Protein AF-A0A4V4HAF7-F1 (afdb_monomer_lite)

Foldseek 3Di:
DFQCVVVVVPQDPDDPDPVPGDPPQLLVDAPVVCVVRVVVVVLVVLLVVLVVQLVVLVVVLLVLLVVLVVLVVCCVPPDDDDVSNVVSVVVSVVSLVSNVVSLVSNVVSVSSCVSSVVDDLPDPPTPRHRDDSVVSDDDDPPPDDD

Sequence (146 aa):
MPQVTPLINAAAPKQDTPEMETLFLPSDLSADDRVRFNLSSLANHEISLRQAQVEEEISKVKTVAKSISSLLQYRSKNIRGQDMKTRSEHQVASAFVKRDRHIRAYNHARQALINLGDIDPQDSNSPYPPLQPEDTHRLPVDIKRQ

pLDDT: mean 81.15, std 10.63, range [43.84, 94.5]

Secondary structure (DSSP, 8-state):
----HHHHHHSPS--S-GGG-----GGGS-HHHHHHTT-HHHHHHHHHHHHHHHHHHHHHHHHHHHHHHHHHHHHHHH--SHHHHHHHHHHHHHHHHHHHHHHHHHHHHHHHHHHHTSS-TT-TT-SS----GGGGSPPPTT----

Structure (mmCIF, N/CA/C/O backbone):
data_AF-A0A4V4HAF7-F1
#
_entry.id   AF-A0A4V4HAF7-F1
#
loop_
_atom_site.group_PDB
_atom_site.id
_atom_site.type_symbol
_atom_site.label_atom_id
_atom_site.label_alt_id
_atom_site.label_comp_id
_atom_site.label_asym_id
_atom_site.label_entity_id
_atom_site.label_seq_id
_atom_site.pdbx_PDB_ins_code
_atom_site.Cartn_x
_atom_site.Cartn_y
_atom_site.Cartn_z
_atom_site.occupancy
_atom_site.B_iso_or_equiv
_atom_site.auth_seq_id
_atom_site.auth_comp_id
_atom_site.auth_asym_id
_atom_site.auth_atom_id
_atom_site.pdbx_PDB_model_num
ATOM 1 N N . MET A 1 1 ? -14.570 9.206 26.307 1.00 57.22 1 MET A N 1
ATOM 2 C CA . MET A 1 1 ? -13.244 9.847 26.178 1.00 57.22 1 MET A CA 1
ATOM 3 C C . MET A 1 1 ? -12.199 8.743 26.262 1.00 57.22 1 MET A C 1
ATOM 5 O O . MET A 1 1 ? -12.271 7.994 27.234 1.00 57.22 1 MET A O 1
ATOM 9 N N . PRO A 1 2 ? -11.329 8.566 25.252 1.00 63.69 2 PRO A N 1
ATOM 10 C CA . PRO A 1 2 ? -10.315 7.508 25.254 1.00 63.69 2 PRO A CA 1
ATOM 11 C C . PRO A 1 2 ? -9.339 7.700 26.423 1.00 63.69 2 PRO A C 1
ATOM 13 O O . PRO A 1 2 ? -8.917 8.823 26.701 1.00 63.69 2 PRO A O 1
ATOM 16 N N . GLN A 1 3 ? -9.003 6.620 27.129 1.00 68.12 3 GLN A N 1
ATOM 17 C CA . GLN A 1 3 ? -8.115 6.656 28.298 1.00 68.12 3 GLN A CA 1
ATOM 18 C C . GLN A 1 3 ? -6.709 6.187 27.899 1.00 68.12 3 GLN A C 1
ATOM 20 O O . GLN A 1 3 ? -6.351 5.035 28.096 1.00 68.12 3 GLN A O 1
ATOM 25 N N . VAL A 1 4 ? -5.923 7.083 27.295 1.00 68.25 4 VAL A N 1
ATOM 26 C CA . VAL A 1 4 ? -4.596 6.789 26.698 1.00 68.25 4 VAL A CA 1
ATOM 27 C C . VAL A 1 4 ? -3.403 7.043 27.627 1.00 68.25 4 VAL A C 1
ATOM 29 O O . VAL A 1 4 ? -2.299 6.580 27.360 1.00 68.25 4 VAL A O 1
ATOM 32 N N . THR A 1 5 ? -3.607 7.728 28.752 1.00 67.69 5 THR A N 1
ATOM 33 C CA . THR A 1 5 ? -2.578 7.980 29.777 1.00 67.69 5 THR A CA 1
ATOM 34 C C . THR A 1 5 ? -1.807 6.739 30.257 1.00 67.69 5 THR A C 1
ATOM 36 O O . THR A 1 5 ? -0.586 6.835 30.376 1.00 67.69 5 THR A O 1
ATOM 39 N N . PRO A 1 6 ? -2.430 5.572 30.511 1.00 67.19 6 PRO A N 1
ATOM 40 C CA . PRO A 1 6 ? -1.681 4.378 30.913 1.00 67.19 6 PRO A CA 1
ATOM 41 C C . PRO A 1 6 ? -0.793 3.805 29.797 1.00 67.19 6 PRO A C 1
ATOM 43 O O . PRO A 1 6 ? 0.261 3.260 30.104 1.00 67.19 6 PRO A O 1
ATOM 46 N N . LEU A 1 7 ? -1.173 3.960 28.524 1.00 64.94 7 LEU A N 1
ATOM 47 C CA . LEU A 1 7 ? -0.375 3.522 27.369 1.00 64.94 7 LEU A CA 1
ATOM 48 C C . LEU A 1 7 ? 0.892 4.368 27.206 1.00 64.94 7 LEU A C 1
ATOM 50 O O . LEU A 1 7 ? 1.972 3.825 27.009 1.00 64.94 7 LEU A O 1
ATOM 54 N N . ILE A 1 8 ? 0.771 5.686 27.375 1.00 66.38 8 ILE A N 1
ATOM 55 C CA . ILE A 1 8 ? 1.908 6.618 27.301 1.00 66.38 8 ILE A CA 1
ATOM 56 C C . ILE A 1 8 ? 2.910 6.348 28.431 1.00 66.38 8 ILE A C 1
ATOM 58 O O . ILE A 1 8 ? 4.114 6.393 28.211 1.00 66.38 8 ILE A O 1
ATOM 62 N N . ASN A 1 9 ? 2.424 6.020 29.631 1.00 63.69 9 ASN A N 1
ATOM 63 C CA . ASN A 1 9 ? 3.287 5.711 30.774 1.00 63.69 9 ASN A CA 1
ATOM 64 C C . ASN A 1 9 ? 3.924 4.313 30.699 1.00 63.69 9 ASN A C 1
ATOM 66 O O . ASN A 1 9 ? 4.942 4.080 31.345 1.00 63.69 9 ASN A O 1
ATOM 70 N N . ALA A 1 10 ? 3.316 3.383 29.956 1.00 61.88 10 ALA A N 1
ATOM 71 C CA . ALA A 1 10 ? 3.852 2.045 29.708 1.00 61.88 10 ALA A CA 1
ATOM 72 C C . ALA A 1 10 ? 4.815 1.995 28.509 1.00 61.88 10 ALA A C 1
ATOM 74 O O . ALA A 1 10 ? 5.503 0.988 28.330 1.00 61.88 10 ALA A O 1
ATOM 75 N N . ALA A 1 11 ? 4.871 3.054 27.694 1.00 62.06 11 ALA A N 1
ATOM 76 C CA . ALA A 1 11 ? 5.840 3.163 26.617 1.00 62.06 11 ALA A CA 1
ATOM 77 C C . ALA A 1 11 ? 7.262 3.094 27.203 1.00 62.06 11 ALA A C 1
ATOM 79 O O . ALA A 1 11 ? 7.621 3.831 28.124 1.00 62.06 11 ALA A O 1
ATOM 80 N N . ALA A 1 12 ? 8.043 2.138 26.695 1.00 59.91 12 ALA A N 1
ATOM 81 C CA . ALA A 1 12 ? 9.425 1.874 27.081 1.00 59.91 12 ALA A CA 1
ATOM 82 C C . ALA A 1 12 ? 10.309 3.137 26.956 1.00 59.91 12 ALA A C 1
ATOM 84 O O . ALA A 1 12 ? 9.941 4.072 26.241 1.00 59.91 12 ALA A O 1
ATOM 85 N N . PRO A 1 13 ? 11.483 3.192 27.621 1.00 64.19 13 PRO A N 1
ATOM 86 C CA . PRO A 1 13 ? 12.393 4.322 27.469 1.00 64.19 13 PRO A CA 1
ATOM 87 C C . PRO A 1 13 ? 12.718 4.569 25.993 1.00 64.19 13 PRO A C 1
ATOM 89 O O . PRO A 1 13 ? 12.873 3.629 25.213 1.00 64.19 13 PRO A O 1
ATOM 92 N N . LYS A 1 14 ? 12.821 5.857 25.653 1.00 62.47 14 LYS A N 1
ATOM 93 C CA . LYS A 1 14 ? 13.140 6.386 24.325 1.00 62.47 14 LYS A CA 1
ATOM 94 C C . LYS A 1 14 ? 14.185 5.520 23.616 1.00 62.47 14 LYS A C 1
ATOM 96 O O . LYS A 1 14 ? 15.297 5.367 24.118 1.00 62.47 14 LYS A O 1
ATOM 101 N N . GLN A 1 15 ? 13.824 4.971 22.460 1.00 66.00 15 GLN A N 1
ATOM 102 C CA . GLN A 1 15 ? 14.767 4.224 21.634 1.00 66.00 15 GLN A CA 1
ATOM 103 C C . GLN A 1 15 ? 15.779 5.176 20.984 1.00 66.00 15 GLN A C 1
ATOM 105 O O . GLN A 1 15 ? 15.432 6.289 20.588 1.00 66.00 15 GLN A O 1
ATOM 110 N N . ASP A 1 16 ? 17.026 4.721 20.833 1.00 71.00 16 ASP A N 1
ATOM 111 C CA . ASP A 1 16 ? 18.088 5.495 20.168 1.00 71.00 16 ASP A CA 1
ATOM 112 C C . ASP A 1 16 ? 17.797 5.738 18.676 1.00 71.00 16 ASP A C 1
ATOM 114 O O . ASP A 1 16 ? 18.298 6.698 18.088 1.00 71.00 16 ASP A O 1
ATOM 118 N N . THR A 1 17 ? 16.948 4.906 18.061 1.00 75.75 17 THR A N 1
ATOM 119 C CA . THR A 1 17 ? 16.489 5.062 16.677 1.00 75.75 17 THR A CA 1
ATOM 120 C C . THR A 1 17 ? 14.989 5.379 16.641 1.00 75.75 17 THR A C 1
ATOM 122 O O . THR A 1 17 ? 14.183 4.468 16.840 1.00 75.75 17 THR A O 1
ATOM 125 N N . PRO A 1 18 ? 14.583 6.625 16.334 1.00 76.44 18 PRO A N 1
ATOM 126 C CA . PRO A 1 18 ? 13.170 7.023 16.342 1.00 76.44 18 PRO A CA 1
ATOM 127 C C . PRO A 1 18 ? 12.333 6.303 15.273 1.00 76.44 18 PRO A C 1
ATOM 129 O O . PRO A 1 18 ? 11.119 6.213 15.391 1.00 76.44 18 PRO A O 1
ATOM 132 N N . GLU A 1 19 ? 12.967 5.759 14.231 1.00 77.38 19 GLU A N 1
ATOM 133 C CA . GLU A 1 19 ? 12.284 5.036 13.148 1.00 77.38 19 GLU A CA 1
ATOM 134 C C . GLU A 1 19 ? 11.762 3.648 13.558 1.00 77.38 19 GLU A C 1
ATOM 136 O O . GLU A 1 19 ? 10.980 3.054 12.819 1.00 77.38 19 GLU A O 1
ATOM 141 N N . MET A 1 20 ? 12.192 3.128 14.712 1.00 73.50 20 MET A N 1
ATOM 142 C CA . MET A 1 20 ? 11.790 1.811 15.232 1.00 73.50 20 MET A CA 1
ATOM 143 C C . MET A 1 20 ? 10.762 1.909 16.364 1.00 73.50 20 MET A C 1
ATOM 145 O O . MET A 1 20 ? 10.292 0.886 16.867 1.00 73.50 20 MET A O 1
ATOM 149 N N . GLU A 1 21 ? 10.411 3.130 16.768 1.00 75.69 21 GLU A N 1
ATOM 150 C CA . GLU A 1 21 ? 9.493 3.364 17.872 1.00 75.69 21 GLU A CA 1
ATOM 151 C C . GLU A 1 21 ? 8.067 2.971 17.467 1.00 75.69 21 GLU A C 1
ATOM 153 O O . GLU A 1 21 ? 7.538 3.404 16.440 1.00 75.69 21 GLU A O 1
ATOM 158 N N . THR A 1 22 ? 7.429 2.128 18.278 1.00 74.56 22 THR A N 1
ATOM 159 C CA . THR A 1 22 ? 6.046 1.715 18.045 1.00 74.56 22 THR A CA 1
ATOM 160 C C . THR A 1 22 ? 5.114 2.875 18.342 1.00 74.56 22 THR A C 1
ATOM 162 O O . THR A 1 22 ? 5.077 3.375 19.464 1.00 74.56 22 THR A O 1
ATOM 165 N N . LEU A 1 23 ? 4.319 3.274 17.352 1.00 75.19 23 LEU A N 1
ATOM 166 C CA . LEU A 1 23 ? 3.418 4.423 17.460 1.00 75.19 23 LEU A CA 1
ATOM 167 C C . LEU A 1 23 ? 2.138 4.124 18.263 1.00 75.19 23 LEU A C 1
ATOM 169 O O . LEU A 1 23 ? 1.315 5.022 18.436 1.00 75.19 23 LEU A O 1
ATOM 173 N N . PHE A 1 24 ? 1.973 2.886 18.751 1.00 77.50 24 PHE A N 1
ATOM 174 C CA . PHE A 1 24 ? 0.806 2.410 19.503 1.00 77.50 24 PHE A CA 1
ATOM 175 C C . PHE A 1 24 ? -0.514 2.714 18.784 1.00 77.50 24 PHE A C 1
ATOM 177 O O . PHE A 1 24 ? -1.489 3.170 19.390 1.00 77.50 24 PHE A O 1
ATOM 184 N N . LEU A 1 25 ? -0.542 2.472 17.470 1.00 80.19 25 LEU A N 1
ATOM 185 C CA . LEU A 1 25 ? -1.776 2.584 16.705 1.00 80.19 25 LEU A CA 1
ATOM 186 C C . LEU A 1 25 ? -2.767 1.501 17.159 1.00 80.19 25 LEU A C 1
ATOM 188 O O . LEU A 1 25 ? -2.353 0.466 17.686 1.00 80.19 25 LEU A O 1
ATOM 192 N N . PRO A 1 26 ? -4.081 1.690 16.954 1.00 79.00 26 PRO A N 1
ATOM 193 C CA . PRO A 1 26 ? -5.063 0.644 17.226 1.00 79.00 26 PRO A CA 1
ATOM 194 C C . PRO A 1 26 ? -4.724 -0.709 16.574 1.00 79.00 26 PRO A C 1
ATOM 196 O O . PRO A 1 26 ? -5.052 -1.740 17.155 1.00 79.00 26 PRO A O 1
ATOM 199 N N . SER A 1 27 ? -4.037 -0.727 15.425 1.00 80.12 27 SER A N 1
ATOM 200 C CA . SER A 1 27 ? -3.521 -1.948 14.781 1.00 80.12 27 SER A CA 1
ATOM 201 C C . SER A 1 27 ? -2.421 -2.690 15.549 1.00 80.12 27 SER A C 1
ATOM 203 O O . SER A 1 27 ? -2.166 -3.859 15.261 1.00 80.12 27 SER A O 1
ATOM 205 N N . ASP A 1 28 ? -1.748 -2.021 16.483 1.00 82.31 28 ASP A N 1
ATOM 206 C CA . ASP A 1 28 ? -0.652 -2.576 17.286 1.00 82.31 28 ASP A CA 1
ATOM 207 C C . ASP A 1 28 ? -1.155 -3.111 18.639 1.00 82.31 28 ASP A C 1
ATOM 209 O O . ASP A 1 28 ? -0.405 -3.734 19.390 1.00 82.31 28 ASP A O 1
ATOM 213 N N . LEU A 1 29 ? -2.431 -2.866 18.961 1.00 80.44 29 LEU A N 1
ATOM 214 C CA . LEU A 1 29 ? -3.063 -3.227 20.226 1.00 80.44 29 LEU A CA 1
ATOM 215 C C . LEU A 1 29 ? -3.964 -4.453 20.073 1.00 80.44 29 LEU A C 1
ATOM 217 O O . LEU A 1 29 ? -4.655 -4.638 19.067 1.00 80.44 29 LEU A O 1
ATOM 221 N N . SER A 1 30 ? -4.021 -5.269 21.126 1.00 80.44 30 SER A N 1
ATOM 222 C CA . SER A 1 30 ? -4.954 -6.393 21.189 1.00 80.44 30 SER A CA 1
ATOM 223 C C . SER A 1 30 ? -6.413 -5.906 21.149 1.00 80.44 30 SER A C 1
ATOM 225 O O . SER A 1 30 ? -6.724 -4.756 21.478 1.00 80.44 30 SER A O 1
ATOM 227 N N . ALA A 1 31 ? -7.343 -6.771 20.734 1.00 77.19 31 ALA A N 1
ATOM 228 C CA . ALA A 1 31 ? -8.774 -6.449 20.770 1.00 77.19 31 ALA A CA 1
ATOM 229 C C . ALA A 1 31 ? -9.244 -6.065 22.187 1.00 77.19 31 ALA A C 1
ATOM 231 O O . ALA A 1 31 ? -10.010 -5.113 22.345 1.00 77.19 31 ALA A O 1
ATOM 232 N N . ASP A 1 32 ? -8.711 -6.739 23.207 1.00 77.44 32 ASP A N 1
ATOM 233 C CA . ASP A 1 32 ? -9.052 -6.510 24.611 1.00 77.44 32 ASP A CA 1
ATOM 234 C C . ASP A 1 32 ? -8.564 -5.141 25.099 1.00 77.44 32 ASP A C 1
ATOM 236 O O . ASP A 1 32 ? -9.311 -4.401 25.746 1.00 77.44 32 ASP A O 1
ATOM 240 N N . ASP A 1 33 ? -7.346 -4.746 24.723 1.00 79.19 33 ASP A N 1
ATOM 241 C CA . ASP A 1 33 ? -6.795 -3.434 25.069 1.00 79.19 33 ASP A CA 1
ATOM 242 C C . ASP A 1 33 ? -7.547 -2.300 24.365 1.00 79.19 33 ASP A C 1
ATOM 244 O O . ASP A 1 33 ? -7.827 -1.261 24.969 1.00 79.19 33 ASP A O 1
ATOM 248 N N . ARG A 1 34 ? -7.967 -2.504 23.109 1.00 79.81 34 ARG A N 1
ATOM 249 C CA . ARG A 1 34 ? -8.783 -1.519 22.379 1.00 79.81 34 ARG A CA 1
ATOM 250 C C . ARG A 1 34 ? -10.104 -1.231 23.090 1.00 79.81 34 ARG A C 1
ATOM 252 O O . ARG A 1 34 ? -10.503 -0.067 23.180 1.00 79.81 34 ARG A O 1
ATOM 259 N N . VAL A 1 35 ? -10.761 -2.262 23.624 1.00 79.69 35 VAL A N 1
ATOM 260 C CA . VAL A 1 35 ? -11.990 -2.108 24.418 1.00 79.69 35 VAL A CA 1
ATOM 261 C C . VAL A 1 35 ? -11.678 -1.450 25.760 1.00 79.69 35 VAL A C 1
ATOM 263 O O . VAL A 1 35 ? -12.344 -0.485 26.140 1.00 79.69 35 VAL A O 1
ATOM 266 N N . ARG A 1 36 ? -10.622 -1.901 26.447 1.00 79.81 36 ARG A N 1
ATOM 267 C CA . ARG A 1 36 ? -10.202 -1.371 27.751 1.00 79.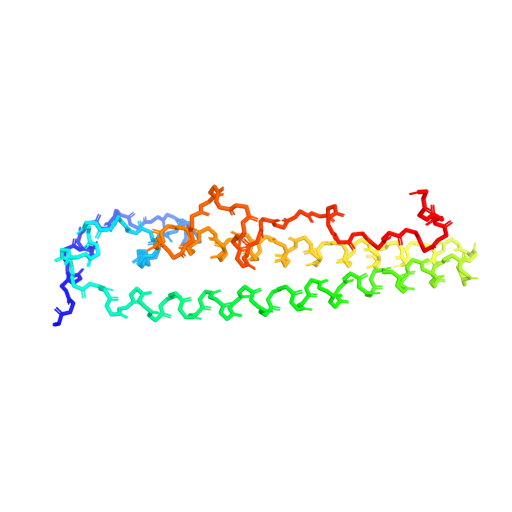81 36 ARG A CA 1
ATOM 268 C C . ARG A 1 36 ? -9.917 0.130 27.715 1.00 79.81 36 ARG A C 1
ATOM 270 O O . ARG A 1 36 ? -10.295 0.847 28.639 1.00 79.81 36 ARG A O 1
ATOM 277 N N . PHE A 1 37 ? -9.292 0.617 26.645 1.00 77.25 37 PHE A N 1
ATOM 278 C CA . PHE A 1 37 ? -8.941 2.030 26.485 1.00 77.25 37 PHE A CA 1
ATOM 279 C C . PHE A 1 37 ? -10.009 2.861 25.754 1.00 77.25 37 PHE A C 1
ATOM 281 O O . PHE A 1 37 ? -9.815 4.064 25.556 1.00 77.25 37 PHE A O 1
ATOM 288 N N . ASN A 1 38 ? -11.158 2.262 25.409 1.00 79.56 38 ASN A N 1
ATOM 289 C CA . ASN A 1 38 ? -12.229 2.880 24.618 1.00 79.56 38 ASN A CA 1
ATOM 290 C C . ASN A 1 38 ? -11.731 3.453 23.273 1.00 79.56 38 ASN A C 1
ATOM 292 O O . ASN A 1 38 ? -12.111 4.557 22.874 1.00 79.56 38 ASN A O 1
ATOM 296 N N . LEU A 1 39 ? -10.871 2.707 22.573 1.00 81.44 39 LEU A N 1
ATOM 297 C CA . LEU A 1 39 ? -10.286 3.081 21.277 1.00 81.44 39 LEU A CA 1
ATOM 298 C C . LEU A 1 39 ? -11.097 2.573 20.078 1.00 81.44 39 LEU A C 1
ATOM 300 O O . LEU A 1 39 ? -10.675 2.734 18.937 1.00 81.44 39 LEU A O 1
ATOM 304 N N . SER A 1 40 ? -12.272 1.990 20.306 1.00 80.38 40 SER A N 1
ATOM 305 C CA . SER A 1 40 ? -13.105 1.370 19.269 1.00 80.38 40 SER A CA 1
ATOM 306 C C . SER A 1 40 ? -13.480 2.342 18.145 1.00 80.38 40 SER A C 1
ATOM 308 O O . SER A 1 40 ? -13.436 1.987 16.971 1.00 80.38 40 SER A O 1
ATOM 310 N N . SER A 1 41 ? -13.800 3.598 18.479 1.00 84.75 41 SER A N 1
ATOM 311 C CA . SER A 1 41 ? -14.098 4.618 17.466 1.00 84.75 41 SER A CA 1
ATOM 312 C C . SER A 1 41 ? -12.870 4.974 16.629 1.00 84.75 41 SER A C 1
ATOM 314 O O . SER A 1 41 ? -12.998 5.167 15.423 1.00 84.75 41 SER A O 1
ATOM 316 N N . LEU A 1 42 ? -11.684 5.033 17.239 1.00 85.56 42 LEU A N 1
ATOM 317 C CA . LEU A 1 42 ? -10.428 5.309 16.543 1.00 85.56 42 LEU A CA 1
ATOM 318 C C . LEU A 1 42 ? -10.019 4.132 15.651 1.00 85.56 42 LEU A C 1
ATOM 320 O O . LEU A 1 42 ? -9.583 4.353 14.526 1.00 85.56 42 LEU A O 1
ATOM 324 N N . ALA A 1 43 ? -10.241 2.898 16.110 1.00 86.00 43 ALA A N 1
ATOM 325 C CA . ALA A 1 43 ? -10.021 1.695 15.317 1.00 86.00 43 ALA A CA 1
ATOM 326 C C . ALA A 1 43 ? -10.855 1.713 14.025 1.00 86.00 43 ALA A C 1
ATOM 328 O O . ALA A 1 43 ? -10.316 1.438 12.961 1.00 86.00 43 ALA A O 1
ATOM 329 N N . ASN A 1 44 ? -12.124 2.133 14.079 1.00 87.31 44 ASN A N 1
ATOM 330 C CA . ASN A 1 44 ? -12.961 2.253 12.876 1.00 87.31 44 ASN A CA 1
ATOM 331 C C . ASN A 1 44 ? -12.419 3.284 11.870 1.00 87.31 44 ASN A C 1
ATOM 333 O O . ASN A 1 44 ? -12.465 3.057 10.662 1.00 87.31 44 ASN A O 1
ATOM 337 N N . HIS A 1 45 ? -11.888 4.411 12.357 1.00 90.12 45 HIS A N 1
ATOM 338 C CA . HIS A 1 45 ? -11.249 5.402 11.485 1.00 90.12 45 HIS A CA 1
ATOM 339 C C . HIS A 1 45 ? -9.963 4.848 10.870 1.00 90.12 45 HIS A C 1
ATOM 341 O O . HIS A 1 45 ? -9.706 5.079 9.690 1.00 90.12 45 HIS A O 1
ATOM 347 N N . GLU A 1 46 ? -9.176 4.094 11.641 1.00 89.62 46 GLU A N 1
ATOM 348 C CA . GLU A 1 46 ? -7.991 3.432 11.108 1.00 89.62 46 GLU A CA 1
ATOM 349 C C . GLU A 1 46 ? -8.362 2.393 10.044 1.00 89.62 46 GLU A C 1
ATOM 351 O O . GLU A 1 46 ? -7.749 2.405 8.983 1.00 89.62 46 GLU A O 1
ATOM 356 N N . ILE A 1 47 ? -9.390 1.565 10.259 1.00 91.06 47 ILE A N 1
ATOM 357 C CA . ILE A 1 47 ? -9.874 0.603 9.252 1.00 91.06 47 ILE A CA 1
ATOM 358 C C . ILE A 1 47 ? -10.181 1.324 7.935 1.00 91.06 47 ILE A C 1
ATOM 360 O O . ILE A 1 47 ? -9.629 0.966 6.896 1.00 91.06 47 ILE A O 1
ATOM 364 N N . SER A 1 48 ? -10.983 2.391 7.986 1.00 92.38 48 SER A N 1
ATOM 365 C CA . SER A 1 48 ? -11.331 3.192 6.805 1.00 92.38 48 SER A CA 1
ATOM 366 C C . SER A 1 48 ? -10.092 3.769 6.104 1.00 92.38 48 SER A C 1
ATOM 368 O O . SER A 1 48 ? -9.971 3.698 4.879 1.00 92.38 48 SER A O 1
ATOM 370 N N . LEU A 1 49 ? -9.124 4.277 6.874 1.00 92.50 49 LEU A N 1
ATOM 371 C CA . LEU A 1 49 ? -7.866 4.800 6.340 1.00 92.50 49 LEU A CA 1
ATOM 372 C C . LEU A 1 49 ? -7.016 3.703 5.681 1.00 92.50 49 LEU A C 1
ATOM 374 O O . LEU A 1 49 ? -6.445 3.922 4.612 1.00 92.50 49 LEU A O 1
ATOM 378 N N . ARG A 1 50 ? -6.924 2.521 6.299 1.00 91.94 50 ARG A N 1
ATOM 379 C CA . ARG A 1 50 ? -6.154 1.389 5.769 1.00 91.94 50 ARG A CA 1
ATOM 380 C C . ARG A 1 50 ? -6.801 0.809 4.518 1.00 91.94 50 ARG A C 1
ATOM 382 O O . ARG A 1 50 ? -6.074 0.515 3.577 1.00 91.94 50 ARG A O 1
ATOM 389 N N . GLN A 1 51 ? -8.128 0.710 4.458 1.00 92.31 51 GLN A N 1
ATOM 390 C CA . GLN A 1 51 ? -8.853 0.302 3.248 1.00 92.31 51 GLN A CA 1
ATOM 391 C C . GLN A 1 51 ? -8.550 1.253 2.080 1.00 92.31 51 GLN A C 1
ATOM 393 O O . GLN A 1 51 ? -8.116 0.807 1.017 1.00 92.31 51 GLN A O 1
ATOM 398 N N . ALA A 1 52 ? -8.645 2.567 2.310 1.00 93.19 52 ALA A N 1
ATOM 399 C CA . ALA A 1 52 ? -8.278 3.567 1.307 1.00 93.19 52 ALA A CA 1
ATOM 400 C C . ALA A 1 52 ? -6.800 3.451 0.881 1.00 93.19 52 ALA A C 1
ATOM 402 O O . ALA A 1 52 ? -6.486 3.508 -0.308 1.00 93.19 52 ALA A O 1
ATOM 403 N N . GLN A 1 53 ? -5.888 3.226 1.835 1.00 93.44 53 GLN A N 1
ATOM 404 C CA . GLN A 1 53 ? -4.465 3.019 1.555 1.00 93.44 53 GLN A CA 1
ATOM 405 C C . GLN A 1 53 ? -4.235 1.790 0.661 1.00 93.44 53 GLN A C 1
ATOM 407 O O . GLN A 1 53 ? -3.464 1.853 -0.296 1.00 93.44 53 GLN A O 1
ATOM 412 N N . VAL A 1 54 ? -4.909 0.677 0.944 1.00 93.38 54 VAL A N 1
ATOM 413 C CA . VAL A 1 54 ? -4.816 -0.560 0.159 1.00 93.38 54 VAL A CA 1
ATOM 414 C C . VAL A 1 54 ? -5.295 -0.335 -1.283 1.00 93.38 54 VAL A C 1
ATOM 416 O O . VAL A 1 54 ? -4.611 -0.735 -2.231 1.00 93.38 54 VAL A O 1
ATOM 419 N N . GLU A 1 55 ? -6.421 0.357 -1.466 1.00 92.88 55 GLU A N 1
ATOM 420 C CA . GLU A 1 55 ? -6.987 0.694 -2.782 1.00 92.88 55 GLU A CA 1
ATOM 421 C C . GLU A 1 55 ? -6.110 1.656 -3.600 1.00 92.88 55 GLU A C 1
ATOM 423 O O . GLU A 1 55 ? -5.978 1.537 -4.829 1.00 92.88 55 GLU A O 1
ATOM 428 N N . GLU A 1 56 ? -5.464 2.605 -2.931 1.00 94.50 56 GLU A N 1
ATOM 429 C CA . GLU A 1 56 ? -4.534 3.522 -3.575 1.00 94.50 56 GLU A CA 1
ATOM 430 C C . GLU A 1 56 ? -3.254 2.790 -4.007 1.00 94.50 56 GLU A C 1
ATOM 432 O O . GLU A 1 56 ? -2.809 2.912 -5.155 1.00 94.50 56 GLU A O 1
ATOM 437 N N . GLU A 1 57 ? -2.675 1.976 -3.121 1.00 93.00 57 GLU A N 1
ATOM 438 C CA . GLU A 1 57 ? -1.440 1.245 -3.401 1.00 93.00 57 GLU A CA 1
ATOM 439 C C . GLU A 1 57 ? -1.631 0.205 -4.511 1.00 93.00 57 GLU A C 1
ATOM 441 O O . GLU A 1 57 ? -0.798 0.128 -5.417 1.00 93.00 57 GLU A O 1
ATOM 446 N N . ILE A 1 58 ? -2.757 -0.519 -4.552 1.00 92.50 58 ILE A N 1
ATOM 447 C CA . ILE A 1 58 ? -3.030 -1.443 -5.665 1.00 92.50 58 ILE A CA 1
ATOM 448 C C . ILE A 1 58 ? -3.172 -0.695 -7.001 1.00 92.50 58 ILE A C 1
ATOM 450 O O . ILE A 1 58 ? -2.712 -1.174 -8.044 1.00 92.50 58 ILE A O 1
ATOM 454 N N . SER A 1 59 ? -3.744 0.512 -6.992 1.00 93.19 59 SER A N 1
ATOM 455 C CA . SER A 1 59 ? -3.850 1.363 -8.184 1.00 93.19 59 SER A CA 1
ATOM 456 C C . SER A 1 59 ? -2.474 1.842 -8.667 1.00 93.19 59 SER A C 1
ATOM 458 O O . SER A 1 59 ? -2.193 1.838 -9.875 1.00 93.19 59 SER A O 1
ATOM 460 N N . LYS A 1 60 ? -1.567 2.168 -7.737 1.00 92.69 60 LYS A N 1
ATOM 461 C CA . LYS A 1 60 ? -0.163 2.484 -8.041 1.00 92.69 60 LYS A CA 1
ATOM 462 C C . LYS A 1 60 ? 0.580 1.269 -8.593 1.00 92.69 60 LYS A C 1
ATOM 464 O O . LYS A 1 60 ? 1.219 1.395 -9.640 1.00 92.69 60 LYS A O 1
ATOM 469 N N . VAL A 1 61 ? 0.437 0.085 -7.986 1.00 92.00 61 VAL A N 1
ATOM 470 C CA . VAL A 1 61 ? 1.042 -1.162 -8.493 1.00 92.00 61 VAL A CA 1
ATOM 471 C C . VAL A 1 61 ? 0.591 -1.437 -9.926 1.00 92.00 61 VAL A C 1
ATOM 473 O O . VAL A 1 61 ? 1.436 -1.660 -10.793 1.00 92.00 61 VAL A O 1
ATOM 476 N N . LYS A 1 62 ? -0.713 -1.337 -10.221 1.00 90.56 62 LYS A N 1
ATOM 477 C CA . LYS A 1 62 ? -1.250 -1.503 -11.587 1.00 90.56 62 LYS A CA 1
ATOM 478 C C . LYS A 1 62 ? -0.606 -0.531 -12.578 1.00 90.56 62 LYS A C 1
ATOM 480 O O . LYS A 1 62 ? -0.283 -0.912 -13.704 1.00 90.56 62 LYS A O 1
ATOM 485 N N . THR A 1 63 ? -0.412 0.721 -12.174 1.00 91.12 63 THR A N 1
ATOM 486 C CA . THR A 1 63 ? 0.205 1.755 -13.016 1.00 91.12 63 THR A CA 1
ATOM 487 C C . THR A 1 63 ? 1.680 1.456 -13.285 1.00 91.12 63 THR A C 1
ATOM 489 O O . THR A 1 63 ? 2.129 1.540 -14.431 1.00 91.12 63 THR A O 1
ATOM 492 N N . VAL A 1 64 ? 2.428 1.038 -12.262 1.00 91.06 64 VAL A N 1
ATOM 493 C CA . VAL A 1 64 ? 3.844 0.670 -12.401 1.00 91.06 64 VAL A CA 1
ATOM 494 C C . VAL A 1 64 ? 4.014 -0.620 -13.212 1.00 91.06 64 VAL A C 1
ATOM 496 O O . VAL A 1 64 ? 4.877 -0.687 -14.079 1.00 91.06 64 VAL A O 1
ATOM 499 N N . ALA A 1 65 ? 3.161 -1.627 -13.028 1.00 88.81 65 ALA A N 1
ATOM 500 C CA . ALA A 1 65 ? 3.206 -2.857 -13.823 1.00 88.81 65 ALA A CA 1
ATOM 501 C C . ALA A 1 65 ? 2.989 -2.581 -15.327 1.00 88.81 65 ALA A C 1
ATOM 503 O O . ALA A 1 65 ? 3.691 -3.126 -16.190 1.00 88.81 65 ALA A O 1
ATOM 504 N N . LYS A 1 66 ? 2.065 -1.664 -15.656 1.00 88.94 66 LYS A N 1
ATOM 505 C CA . LYS A 1 66 ? 1.865 -1.181 -17.032 1.00 88.94 66 LYS A CA 1
ATO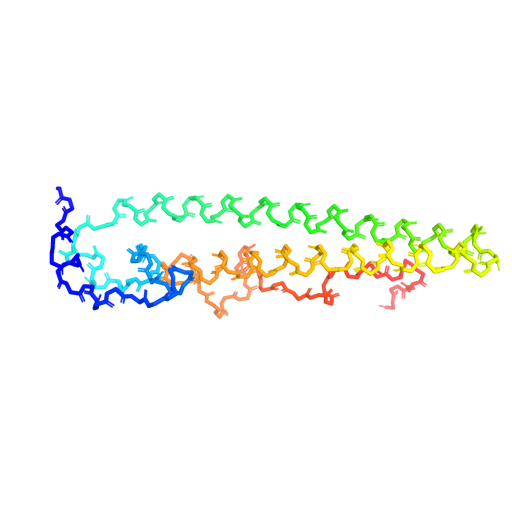M 506 C C . LYS A 1 66 ? 3.105 -0.461 -17.564 1.00 88.94 66 LYS A C 1
ATOM 508 O O . LYS A 1 66 ? 3.498 -0.709 -18.703 1.00 88.94 66 LYS A O 1
ATOM 513 N N . SER A 1 67 ? 3.737 0.398 -16.762 1.00 88.50 67 SER A N 1
ATOM 514 C CA . SER A 1 67 ? 4.932 1.130 -17.196 1.00 88.50 67 SER A CA 1
ATOM 515 C C . SER A 1 67 ? 6.132 0.205 -17.418 1.00 88.50 67 SER A C 1
ATOM 517 O O . SER A 1 67 ? 6.803 0.344 -18.439 1.00 88.50 67 SER A O 1
ATOM 519 N N . ILE A 1 68 ? 6.347 -0.795 -16.553 1.00 88.44 68 ILE A N 1
ATOM 520 C CA . ILE A 1 68 ? 7.370 -1.840 -16.733 1.00 88.44 68 ILE A CA 1
ATOM 521 C C . ILE A 1 68 ? 7.164 -2.558 -18.070 1.00 88.44 68 ILE A C 1
ATOM 523 O O . ILE A 1 68 ? 8.103 -2.683 -18.854 1.00 88.44 68 ILE A O 1
ATOM 527 N N . SER A 1 69 ? 5.929 -2.970 -18.366 1.00 86.50 69 SER A N 1
ATOM 528 C CA . SER A 1 69 ? 5.599 -3.651 -19.625 1.00 86.50 69 SER A CA 1
ATOM 529 C C . SER A 1 69 ? 5.957 -2.796 -20.849 1.00 86.50 69 SER A C 1
ATOM 531 O O . SER A 1 69 ? 6.605 -3.277 -21.781 1.00 86.50 69 SER A O 1
ATOM 533 N N . SER A 1 70 ? 5.597 -1.510 -20.829 1.00 86.94 70 SER A N 1
ATOM 534 C CA . SER A 1 70 ? 5.926 -0.567 -21.904 1.00 86.94 70 SER A CA 1
ATOM 535 C C . SER A 1 70 ? 7.433 -0.328 -22.037 1.00 86.94 70 SER A C 1
ATOM 537 O O . SER A 1 70 ? 7.948 -0.279 -23.154 1.00 86.94 70 SER A O 1
ATOM 539 N N . LEU A 1 71 ? 8.161 -0.222 -20.920 1.00 86.75 71 LEU A N 1
ATOM 540 C CA . LEU A 1 71 ? 9.618 -0.047 -20.914 1.00 86.75 71 LEU A CA 1
ATOM 541 C C . LEU A 1 71 ? 10.339 -1.264 -21.503 1.00 86.75 71 LEU A C 1
ATOM 543 O O . LEU A 1 71 ? 11.257 -1.101 -22.307 1.00 86.75 71 LEU A O 1
ATOM 547 N N . LEU A 1 72 ? 9.901 -2.478 -21.160 1.00 85.31 72 LEU A N 1
ATOM 548 C CA . LEU A 1 72 ? 10.452 -3.713 -21.720 1.00 85.31 72 LEU A CA 1
ATOM 549 C C . LEU A 1 72 ? 10.200 -3.806 -23.232 1.00 85.31 72 LEU A C 1
ATOM 551 O O . LEU A 1 72 ? 11.116 -4.131 -23.992 1.00 85.31 72 LEU A O 1
ATOM 555 N N . GLN A 1 73 ? 8.995 -3.451 -23.686 1.00 85.31 73 GLN A N 1
ATOM 556 C CA . GLN A 1 73 ? 8.670 -3.430 -25.113 1.00 85.31 73 GLN A CA 1
ATOM 557 C C . GLN A 1 73 ? 9.492 -2.376 -25.873 1.00 85.31 73 GLN A C 1
ATOM 559 O O . GLN A 1 73 ? 10.008 -2.657 -26.957 1.00 85.31 73 GLN A O 1
ATOM 564 N N . TYR A 1 74 ? 9.646 -1.178 -25.303 1.00 84.81 74 TYR A N 1
ATOM 565 C CA . TYR A 1 74 ? 10.473 -0.115 -25.873 1.00 84.81 74 TYR A CA 1
ATOM 566 C C . TYR A 1 74 ? 11.938 -0.547 -25.985 1.00 84.81 74 TYR A C 1
ATOM 568 O O . TYR A 1 74 ? 12.550 -0.384 -27.043 1.00 84.81 74 TYR A O 1
ATOM 576 N N . ARG A 1 75 ? 12.486 -1.159 -24.925 1.00 83.31 75 ARG A N 1
ATOM 577 C CA . ARG A 1 75 ? 13.856 -1.688 -24.904 1.00 83.31 75 ARG A CA 1
ATOM 578 C C . ARG A 1 75 ? 14.085 -2.683 -26.036 1.00 83.31 75 ARG A C 1
ATOM 580 O O . ARG A 1 75 ? 15.054 -2.539 -26.774 1.00 83.31 75 ARG A O 1
ATOM 587 N N . SER A 1 76 ? 13.186 -3.656 -26.186 1.00 83.25 76 SER A N 1
ATOM 588 C CA . SER A 1 76 ? 13.294 -4.700 -27.211 1.00 83.25 76 SER A CA 1
ATOM 589 C C . SER A 1 76 ? 13.307 -4.133 -28.638 1.00 83.25 76 SER A C 1
ATOM 591 O O . SER A 1 76 ? 14.069 -4.608 -29.476 1.00 83.25 76 SER A O 1
ATOM 593 N N . LYS A 1 77 ? 12.509 -3.093 -28.916 1.00 84.38 77 LYS A N 1
ATOM 594 C CA . LYS A 1 77 ? 12.377 -2.526 -30.268 1.00 84.38 77 LYS A CA 1
ATOM 595 C C . LYS A 1 77 ? 13.470 -1.516 -30.623 1.00 84.38 77 LYS A C 1
ATOM 597 O O . LYS A 1 77 ? 13.952 -1.516 -31.755 1.00 84.38 77 LYS A O 1
ATOM 602 N N . ASN A 1 78 ?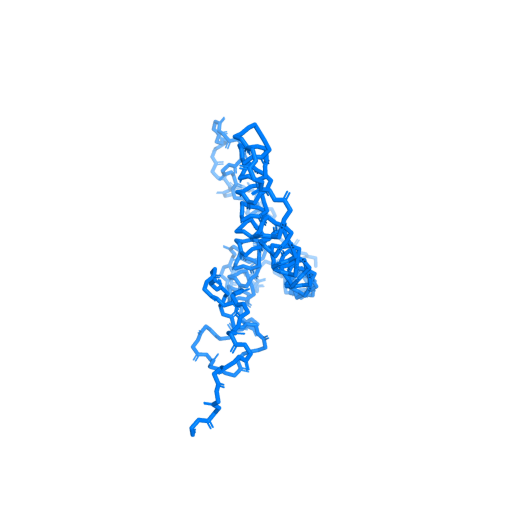 13.854 -0.659 -29.676 1.00 81.25 78 ASN A N 1
ATOM 603 C CA . ASN A 1 78 ? 14.556 0.589 -29.993 1.00 81.25 78 ASN A CA 1
ATOM 604 C C . ASN A 1 78 ? 16.023 0.629 -29.546 1.00 81.25 78 ASN A C 1
ATOM 606 O O . ASN A 1 78 ? 16.757 1.526 -29.954 1.00 81.25 78 ASN A O 1
ATOM 610 N N . ILE A 1 79 ? 16.482 -0.312 -28.715 1.00 78.62 79 ILE A N 1
ATOM 611 C CA . ILE A 1 79 ? 17.804 -0.219 -28.085 1.00 78.62 79 ILE A CA 1
ATOM 612 C C . ILE A 1 79 ? 18.766 -1.243 -28.684 1.00 78.62 79 ILE A C 1
ATOM 614 O O . ILE A 1 79 ? 18.693 -2.435 -28.397 1.00 78.62 79 ILE A O 1
ATOM 618 N N . ARG A 1 80 ? 19.708 -0.755 -29.502 1.00 75.88 80 ARG A N 1
ATOM 619 C CA . ARG A 1 80 ? 20.750 -1.577 -30.148 1.00 75.88 80 ARG A CA 1
ATOM 620 C C . ARG A 1 80 ? 22.168 -1.301 -29.615 1.00 75.88 80 ARG A C 1
ATOM 622 O O . ARG A 1 80 ? 22.944 -2.245 -29.493 1.00 75.88 80 ARG A O 1
ATOM 629 N N . GLY A 1 81 ? 22.484 -0.057 -29.234 1.00 75.31 81 GLY A N 1
ATOM 630 C CA . GLY A 1 81 ? 23.808 0.367 -28.733 1.00 75.31 81 GLY A CA 1
ATOM 631 C C . GLY A 1 81 ? 24.025 0.184 -27.220 1.00 75.31 81 GLY A C 1
ATOM 632 O O . GLY A 1 81 ? 23.060 0.107 -26.463 1.00 75.31 81 GLY A O 1
ATOM 633 N N . GLN A 1 82 ? 25.288 0.121 -26.781 1.00 75.00 82 GLN A N 1
ATOM 634 C CA . GLN A 1 82 ? 25.680 -0.244 -25.408 1.00 75.00 82 GLN A CA 1
ATOM 635 C C . GLN A 1 82 ? 25.287 0.796 -24.344 1.00 75.00 82 GLN A C 1
ATOM 637 O O . GLN A 1 82 ? 24.654 0.429 -23.359 1.00 75.00 82 GLN A O 1
ATOM 642 N N . ASP A 1 83 ? 25.528 2.087 -24.569 1.00 71.06 83 ASP A N 1
ATOM 643 C CA . ASP A 1 83 ? 25.185 3.134 -23.585 1.00 71.06 83 ASP A CA 1
ATOM 644 C C . ASP A 1 83 ? 23.671 3.241 -23.345 1.00 71.06 83 ASP A C 1
ATOM 646 O O . ASP A 1 83 ? 23.188 3.388 -22.218 1.00 71.06 83 ASP A O 1
ATOM 650 N N . MET A 1 84 ? 22.893 3.083 -24.419 1.00 72.50 84 MET A N 1
ATOM 651 C CA . MET A 1 84 ? 21.433 3.064 -24.354 1.00 72.50 84 MET A CA 1
ATOM 652 C C . MET A 1 84 ? 20.907 1.824 -23.617 1.00 72.50 84 MET A C 1
ATOM 654 O O . MET A 1 84 ? 19.857 1.908 -22.973 1.00 72.50 84 MET A O 1
ATOM 658 N N . LYS A 1 85 ? 21.635 0.694 -23.653 1.00 78.12 85 LYS A N 1
ATOM 659 C CA . LYS A 1 85 ? 21.304 -0.499 -22.855 1.00 78.12 85 LYS A CA 1
ATOM 660 C C . LYS A 1 85 ? 21.457 -0.213 -21.367 1.00 78.12 85 LYS A C 1
ATOM 662 O O . LYS A 1 85 ? 20.495 -0.446 -20.641 1.00 78.12 85 LYS A O 1
ATOM 667 N N . THR A 1 86 ? 22.579 0.365 -20.937 1.00 80.38 86 THR A N 1
ATOM 668 C CA . THR A 1 86 ? 22.837 0.665 -19.518 1.00 80.38 86 THR A CA 1
ATOM 669 C C . THR A 1 86 ? 21.788 1.617 -18.939 1.00 80.38 86 THR A C 1
ATOM 671 O O . THR A 1 86 ? 21.226 1.368 -17.872 1.00 80.38 86 THR A O 1
ATOM 674 N N . ARG A 1 87 ? 21.440 2.686 -19.671 1.00 79.44 87 ARG A N 1
ATOM 675 C CA . ARG A 1 87 ? 20.414 3.642 -19.223 1.00 79.44 87 ARG A CA 1
ATOM 676 C C . ARG A 1 87 ? 19.028 3.004 -19.121 1.00 79.44 87 ARG A C 1
ATOM 678 O O . ARG A 1 87 ? 18.311 3.243 -18.150 1.00 79.44 87 ARG A O 1
ATOM 685 N N . SER A 1 88 ? 18.637 2.205 -20.113 1.00 81.25 88 SER A N 1
ATOM 686 C CA . SER A 1 88 ? 17.333 1.535 -20.106 1.00 81.25 88 SER A CA 1
ATOM 687 C C . SER A 1 88 ? 17.239 0.456 -19.036 1.00 81.25 88 SER A C 1
ATOM 689 O O . SER A 1 88 ? 16.190 0.315 -18.414 1.00 81.25 88 SER A O 1
ATOM 691 N N . GLU A 1 89 ? 18.324 -0.264 -18.776 1.00 85.12 89 GLU A N 1
ATOM 692 C CA . GLU A 1 89 ? 18.395 -1.244 -17.697 1.00 85.12 89 GLU A CA 1
ATOM 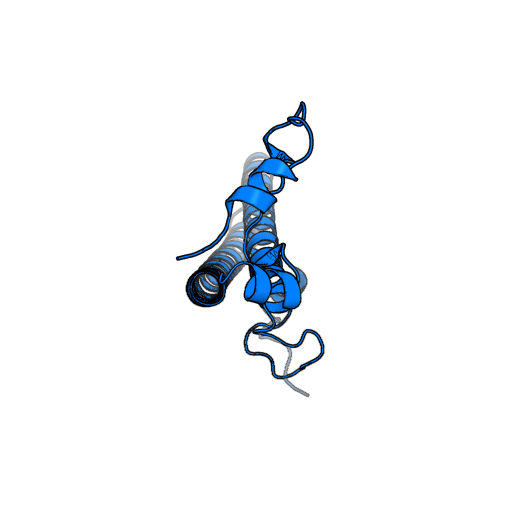693 C C . GLU A 1 89 ? 18.218 -0.585 -16.330 1.00 85.12 89 GLU A C 1
ATOM 695 O O . GLU A 1 89 ? 17.391 -1.037 -15.541 1.00 85.12 89 GLU A O 1
ATOM 700 N N . HIS A 1 90 ? 18.876 0.552 -16.091 1.00 87.88 90 HIS A N 1
ATOM 701 C CA . HIS A 1 90 ? 18.688 1.309 -14.855 1.00 87.88 90 HIS A CA 1
ATOM 702 C C . HIS A 1 90 ? 17.245 1.819 -14.683 1.00 87.88 90 HIS A C 1
ATOM 704 O O . HIS A 1 90 ? 16.694 1.781 -13.581 1.00 87.88 90 HIS A O 1
ATOM 710 N N . GLN A 1 91 ? 16.595 2.251 -15.771 1.00 87.38 91 GLN A N 1
ATOM 711 C CA . GLN A 1 91 ? 15.186 2.663 -15.746 1.00 87.38 91 GLN A CA 1
ATOM 712 C C . GLN A 1 91 ? 14.241 1.499 -15.431 1.00 87.38 91 GLN A C 1
ATOM 714 O O . GLN A 1 91 ? 13.323 1.656 -14.627 1.00 87.38 91 GLN A O 1
ATOM 719 N N . VAL A 1 92 ? 14.474 0.333 -16.037 1.00 87.81 92 VAL A N 1
ATOM 720 C CA . VAL A 1 92 ? 13.688 -0.882 -15.787 1.00 87.81 92 VAL A CA 1
ATOM 721 C C . VAL A 1 92 ? 13.880 -1.354 -14.345 1.00 87.81 92 VAL A C 1
ATOM 723 O O . VAL A 1 92 ? 12.894 -1.579 -13.647 1.00 87.81 92 VAL A O 1
ATOM 726 N N . ALA A 1 93 ? 15.123 -1.416 -13.859 1.00 88.75 93 ALA A N 1
ATOM 727 C CA . ALA A 1 93 ? 15.428 -1.773 -12.475 1.00 88.75 93 ALA A CA 1
ATOM 728 C C . ALA A 1 93 ? 14.759 -0.811 -11.480 1.00 88.75 93 ALA A C 1
ATOM 730 O O . ALA A 1 93 ? 14.103 -1.244 -10.535 1.00 88.75 93 ALA A O 1
ATOM 731 N N . SER A 1 94 ? 14.829 0.498 -11.738 1.00 90.56 94 SER A N 1
ATOM 732 C CA . SER A 1 94 ? 14.161 1.510 -10.912 1.00 90.56 94 SER A CA 1
ATOM 733 C C . SER A 1 94 ? 12.639 1.332 -10.878 1.00 90.56 94 SER A C 1
ATOM 735 O O . SER A 1 94 ? 12.009 1.570 -9.848 1.00 90.56 94 SER A O 1
ATOM 737 N N . ALA A 1 95 ? 12.028 0.917 -11.991 1.00 89.00 95 ALA A N 1
ATOM 738 C CA . ALA A 1 95 ? 10.596 0.643 -12.048 1.00 89.00 95 ALA A CA 1
ATOM 739 C C . ALA A 1 95 ? 10.214 -0.599 -11.221 1.00 89.00 95 ALA A C 1
ATOM 741 O O . ALA A 1 95 ? 9.215 -0.555 -10.503 1.00 89.00 95 ALA A O 1
ATOM 742 N N . PHE A 1 96 ? 11.031 -1.658 -11.242 1.00 89.62 96 PHE A N 1
ATOM 743 C CA . PHE A 1 96 ? 10.845 -2.829 -10.375 1.00 89.62 96 PHE A CA 1
ATOM 744 C C . PHE A 1 96 ? 10.965 -2.477 -8.888 1.00 89.62 96 PHE A C 1
ATOM 746 O O . PHE A 1 96 ? 10.084 -2.829 -8.110 1.00 89.62 96 PHE A O 1
ATOM 753 N N . VAL A 1 97 ? 11.967 -1.682 -8.497 1.00 92.06 97 VAL A N 1
ATOM 754 C CA . VAL A 1 97 ? 12.107 -1.219 -7.103 1.00 92.06 97 VAL A CA 1
ATOM 755 C C . VAL A 1 97 ? 10.880 -0.416 -6.653 1.00 92.06 97 VAL A C 1
ATOM 757 O O . VAL A 1 97 ? 10.392 -0.591 -5.536 1.00 92.06 97 VAL A O 1
ATOM 760 N N . LYS A 1 98 ? 10.336 0.447 -7.524 1.00 91.94 98 LYS A N 1
ATOM 761 C CA . LYS A 1 98 ? 9.096 1.188 -7.233 1.00 91.94 98 LYS A CA 1
ATOM 762 C C . LYS A 1 98 ? 7.906 0.253 -7.044 1.00 91.94 98 LYS A C 1
ATOM 764 O O . LYS A 1 98 ? 7.147 0.441 -6.099 1.00 91.94 98 LYS A O 1
ATOM 769 N N . ARG A 1 99 ? 7.751 -0.752 -7.909 1.00 91.94 99 ARG A N 1
ATOM 770 C CA . ARG A 1 99 ? 6.703 -1.771 -7.771 1.00 91.94 99 ARG A CA 1
ATOM 771 C C . ARG A 1 99 ? 6.805 -2.460 -6.413 1.00 91.94 99 ARG A C 1
ATOM 773 O O . ARG A 1 99 ? 5.822 -2.489 -5.681 1.00 91.94 99 ARG A O 1
ATOM 780 N N . ASP A 1 100 ? 7.985 -2.964 -6.069 1.00 90.69 100 ASP A N 1
ATOM 781 C CA . ASP A 1 100 ? 8.194 -3.732 -4.840 1.00 90.69 100 ASP A CA 1
ATOM 782 C C . ASP A 1 100 ? 7.932 -2.877 -3.594 1.00 90.69 100 ASP A C 1
ATOM 784 O O . ASP A 1 100 ? 7.369 -3.361 -2.612 1.00 90.69 100 ASP A O 1
ATOM 788 N N . ARG A 1 101 ? 8.253 -1.578 -3.646 1.00 93.19 101 ARG A N 1
ATOM 789 C CA . ARG A 1 101 ? 7.888 -0.620 -2.595 1.00 93.19 101 ARG A CA 1
ATOM 790 C C . ARG A 1 101 ? 6.371 -0.521 -2.402 1.00 93.19 101 ARG A C 1
ATOM 792 O O . ARG A 1 101 ? 5.917 -0.567 -1.263 1.00 93.19 101 ARG A O 1
ATOM 799 N N . HIS A 1 102 ? 5.602 -0.398 -3.483 1.00 92.88 102 HIS A N 1
ATOM 800 C CA . HIS A 1 102 ? 4.138 -0.325 -3.407 1.00 92.88 102 HIS A CA 1
ATOM 801 C C . HIS A 1 102 ? 3.516 -1.646 -2.933 1.00 92.88 102 HIS A C 1
ATOM 803 O O . HIS A 1 102 ? 2.600 -1.634 -2.117 1.00 92.88 102 HIS A O 1
ATOM 809 N N . ILE A 1 103 ? 4.066 -2.792 -3.350 1.00 92.44 103 ILE A N 1
ATOM 810 C CA . ILE A 1 103 ? 3.643 -4.113 -2.852 1.00 92.44 103 ILE A CA 1
ATOM 811 C C . ILE A 1 103 ? 3.872 -4.225 -1.338 1.00 92.44 103 ILE A C 1
ATOM 813 O O . ILE A 1 103 ? 2.989 -4.671 -0.608 1.00 92.44 103 ILE A O 1
ATOM 817 N N . ARG A 1 104 ? 5.033 -3.782 -0.837 1.00 93.19 104 ARG A N 1
ATOM 818 C CA . ARG A 1 104 ? 5.313 -3.764 0.609 1.00 93.19 104 ARG A CA 1
ATOM 819 C C . ARG A 1 104 ? 4.337 -2.866 1.367 1.00 93.19 104 ARG A C 1
ATOM 821 O O . ARG A 1 104 ? 3.847 -3.274 2.413 1.00 93.19 104 ARG A O 1
ATOM 828 N N . ALA A 1 105 ? 4.033 -1.681 0.836 1.00 92.25 105 ALA A N 1
ATOM 829 C CA . ALA A 1 105 ? 3.070 -0.763 1.445 1.00 92.25 105 ALA A CA 1
ATOM 830 C C . ALA A 1 105 ? 1.651 -1.356 1.492 1.00 92.25 105 ALA A C 1
ATOM 832 O O . ALA A 1 105 ? 0.990 -1.281 2.527 1.00 92.25 105 ALA A O 1
ATOM 833 N N . TYR A 1 106 ? 1.221 -2.010 0.410 1.00 93.94 106 TYR A N 1
ATOM 834 C CA . TYR A 1 106 ? -0.041 -2.748 0.347 1.00 93.94 106 TYR A CA 1
ATOM 835 C C . TYR A 1 106 ? -0.098 -3.861 1.405 1.00 93.94 106 TYR A C 1
ATOM 837 O O . TYR A 1 106 ? -1.035 -3.913 2.200 1.00 93.94 106 TYR A O 1
ATOM 845 N N . ASN A 1 107 ? 0.930 -4.715 1.472 1.00 91.69 107 ASN A N 1
ATOM 846 C CA . ASN A 1 107 ? 0.969 -5.829 2.425 1.00 91.69 107 ASN A CA 1
ATOM 847 C C . ASN A 1 107 ? 1.031 -5.342 3.881 1.00 91.69 107 ASN A C 1
ATOM 849 O O . ASN A 1 107 ? 0.425 -5.955 4.755 1.00 91.69 107 ASN A O 1
ATOM 853 N N . HIS A 1 108 ? 1.700 -4.216 4.142 1.00 91.69 108 HIS A N 1
ATOM 854 C CA . HIS A 1 108 ? 1.706 -3.581 5.458 1.00 91.69 108 HIS A CA 1
ATOM 855 C C . HIS A 1 108 ? 0.304 -3.106 5.868 1.00 91.69 108 HIS A C 1
ATOM 857 O O . HIS A 1 108 ? -0.150 -3.387 6.975 1.00 91.69 108 HIS A O 1
ATOM 863 N N . ALA A 1 109 ? -0.411 -2.415 4.976 1.00 91.31 109 ALA A N 1
ATOM 864 C CA . ALA A 1 109 ? -1.774 -1.968 5.253 1.00 91.31 109 ALA A CA 1
ATOM 865 C C . ALA A 1 109 ? -2.746 -3.152 5.422 1.00 91.31 109 ALA A C 1
ATOM 867 O O . ALA A 1 109 ? -3.580 -3.135 6.326 1.00 91.31 109 ALA A O 1
ATOM 868 N N . ARG A 1 110 ? -2.575 -4.222 4.633 1.00 91.81 110 ARG A N 1
ATOM 869 C CA . ARG A 1 110 ? -3.308 -5.486 4.801 1.00 91.81 110 ARG A CA 1
ATOM 870 C C . ARG A 1 110 ? -3.062 -6.114 6.175 1.00 91.81 110 ARG A C 1
ATOM 872 O O . ARG A 1 110 ? -4.013 -6.545 6.818 1.00 91.81 110 ARG A O 1
ATOM 879 N N . GLN A 1 111 ? -1.813 -6.159 6.638 1.00 90.75 111 GLN A N 1
ATOM 880 C CA . GLN A 1 111 ? -1.490 -6.703 7.959 1.00 90.75 111 GLN A CA 1
ATOM 881 C C . GLN A 1 111 ? -2.156 -5.894 9.078 1.00 90.75 111 GLN A C 1
ATOM 883 O O . GLN A 1 111 ? -2.689 -6.480 10.015 1.00 90.75 111 GLN A O 1
ATOM 888 N N . ALA A 1 112 ? -2.192 -4.564 8.956 1.00 88.69 112 ALA A N 1
ATOM 889 C CA . ALA A 1 112 ? -2.902 -3.717 9.909 1.00 88.69 112 ALA A CA 1
ATOM 890 C C . ALA A 1 112 ? -4.411 -4.028 9.944 1.00 88.69 112 ALA A C 1
ATOM 892 O O . ALA A 1 112 ? -4.980 -4.133 11.026 1.00 88.69 112 ALA A O 1
ATOM 893 N N . LEU A 1 113 ? -5.050 -4.247 8.789 1.00 89.12 113 LEU A N 1
ATOM 894 C CA . LEU A 1 113 ? -6.465 -4.649 8.716 1.00 89.12 113 LEU A CA 1
ATOM 895 C C . LEU A 1 113 ? -6.727 -6.021 9.357 1.00 89.12 113 LEU A C 1
ATOM 897 O O . LEU A 1 113 ? -7.729 -6.189 10.051 1.00 89.12 113 LEU A O 1
ATOM 901 N N . ILE A 1 114 ? -5.804 -6.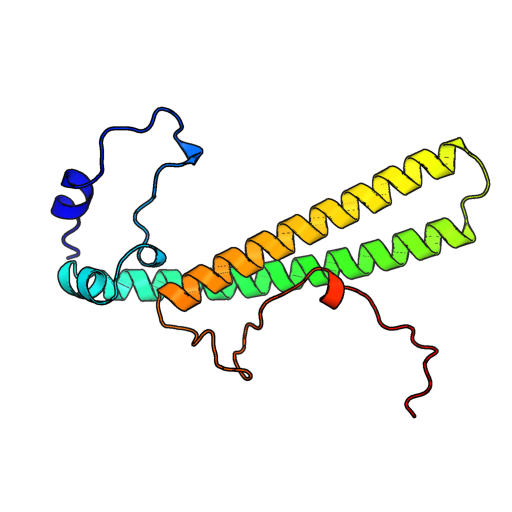975 9.191 1.00 89.81 114 ILE A N 1
ATOM 902 C CA . ILE A 1 114 ? -5.860 -8.280 9.871 1.00 89.81 114 ILE A CA 1
ATOM 903 C C . ILE A 1 114 ? -5.762 -8.103 11.386 1.00 89.81 114 ILE A C 1
ATOM 905 O O . ILE A 1 114 ? -6.583 -8.644 12.122 1.00 89.81 114 ILE A O 1
ATOM 909 N N . ASN A 1 115 ? -4.800 -7.311 11.865 1.00 87.25 115 ASN A N 1
ATOM 910 C CA . ASN A 1 115 ? -4.632 -7.063 13.298 1.00 87.25 115 ASN A CA 1
ATOM 911 C C . ASN A 1 115 ? -5.854 -6.350 13.904 1.00 87.25 115 ASN A C 1
ATOM 913 O O . ASN A 1 115 ? -6.240 -6.607 15.046 1.00 87.25 115 ASN A O 1
ATOM 917 N N . LEU A 1 116 ? -6.499 -5.475 13.127 1.00 85.81 116 LEU A N 1
ATOM 918 C CA . LEU A 1 116 ? -7.735 -4.808 13.527 1.00 85.81 116 LEU A CA 1
ATOM 919 C C . LEU A 1 116 ? -8.936 -5.767 13.569 1.00 85.81 116 LEU A C 1
ATOM 921 O O . LEU A 1 116 ? -9.909 -5.452 14.259 1.00 85.81 116 LEU A O 1
ATOM 925 N N . GLY A 1 117 ? -8.838 -6.940 12.938 1.00 83.81 117 GLY A N 1
ATOM 926 C CA . GLY A 1 117 ? -9.893 -7.952 12.855 1.00 83.81 117 GLY A CA 1
ATOM 927 C C . GLY A 1 117 ? -10.903 -7.704 11.732 1.00 83.81 117 GLY A C 1
ATOM 928 O O . GLY A 1 117 ? -11.960 -8.323 11.733 1.00 83.81 117 GLY A O 1
ATOM 929 N N . ASP A 1 118 ? -10.595 -6.796 10.800 1.00 84.12 118 ASP A N 1
ATOM 930 C CA . ASP A 1 118 ? -11.458 -6.473 9.652 1.00 84.12 118 ASP A CA 1
ATOM 931 C C . ASP A 1 118 ? -11.363 -7.545 8.552 1.00 84.12 118 ASP A C 1
ATOM 933 O O . ASP A 1 118 ? -12.302 -7.769 7.794 1.00 84.12 118 ASP A O 1
ATOM 937 N N . ILE A 1 119 ? -10.220 -8.236 8.481 1.00 85.75 119 ILE A N 1
ATOM 938 C CA . ILE A 1 119 ? -9.947 -9.282 7.497 1.00 85.75 119 ILE A CA 1
ATOM 939 C C . ILE A 1 119 ? -9.493 -10.548 8.212 1.00 85.75 119 ILE A C 1
ATOM 941 O O . ILE A 1 119 ? -8.542 -10.513 8.995 1.00 85.75 119 ILE A O 1
ATOM 945 N N . ASP A 1 120 ? -10.101 -11.681 7.865 1.00 83.38 120 ASP A N 1
ATOM 946 C CA . ASP A 1 120 ? -9.567 -12.988 8.232 1.00 83.38 120 ASP A CA 1
ATOM 947 C C . ASP A 1 120 ? -8.403 -13.354 7.285 1.00 83.38 120 ASP A C 1
ATOM 949 O O . ASP A 1 120 ? -8.589 -13.404 6.064 1.00 83.38 120 ASP A O 1
ATOM 953 N N . PRO A 1 121 ? -7.185 -13.604 7.802 1.00 79.31 121 PRO A N 1
ATOM 954 C CA . PRO A 1 121 ? -6.042 -13.983 6.979 1.00 79.31 121 PRO A CA 1
ATOM 955 C C . PRO A 1 121 ? -6.235 -15.299 6.214 1.00 79.31 121 PRO A C 1
ATOM 957 O O . PRO A 1 121 ? -5.533 -15.491 5.220 1.00 79.31 121 PRO A O 1
ATOM 960 N N . GLN A 1 122 ? -7.131 -16.184 6.667 1.00 78.31 122 GLN A N 1
ATOM 961 C CA . GLN A 1 122 ? -7.406 -17.483 6.043 1.00 78.31 122 GLN A CA 1
ATOM 962 C C . GLN A 1 122 ? -8.576 -17.446 5.054 1.00 78.31 122 GLN A C 1
ATOM 964 O O . GLN A 1 122 ? -8.801 -18.422 4.333 1.00 78.31 122 GLN A O 1
ATOM 969 N N . ASP A 1 123 ? -9.314 -16.335 4.984 1.00 80.06 123 ASP A N 1
ATOM 970 C CA . ASP A 1 123 ? -10.408 -16.213 4.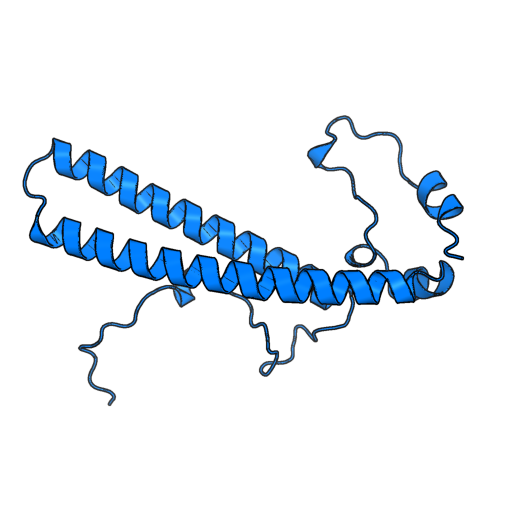032 1.00 80.06 123 ASP A CA 1
ATOM 971 C C . ASP A 1 123 ? -9.863 -16.026 2.611 1.00 80.06 123 ASP A C 1
ATOM 973 O O . ASP A 1 123 ? -9.291 -14.994 2.245 1.00 80.06 123 ASP A O 1
ATOM 977 N N . SER A 1 124 ? -10.066 -17.053 1.787 1.00 71.75 124 SER A N 1
ATOM 978 C CA . SER A 1 124 ? -9.682 -17.045 0.374 1.00 71.75 124 SER A CA 1
ATOM 979 C C . SER A 1 124 ? -10.524 -16.077 -0.462 1.00 71.75 124 SER A C 1
ATOM 981 O O . SER A 1 124 ? -10.110 -15.722 -1.563 1.00 71.75 124 SER A O 1
ATOM 983 N N . ASN A 1 125 ? -11.686 -15.643 0.040 1.00 76.75 125 ASN A N 1
ATOM 984 C CA . ASN A 1 125 ? -12.572 -14.694 -0.630 1.00 76.75 125 ASN A CA 1
ATOM 985 C C . ASN A 1 125 ? -12.438 -13.262 -0.082 1.00 76.75 125 ASN A C 1
ATOM 987 O O . ASN A 1 125 ? -13.272 -12.402 -0.375 1.00 76.75 125 ASN A O 1
ATOM 991 N N . SER A 1 126 ? -11.387 -12.998 0.701 1.00 78.88 126 SER A N 1
ATOM 992 C CA . SER A 1 126 ? -11.096 -11.664 1.214 1.00 78.88 126 SER A CA 1
ATOM 993 C C . SER A 1 126 ? -10.952 -10.651 0.064 1.00 78.88 126 SER A C 1
ATOM 995 O O . SER A 1 126 ? -10.270 -10.937 -0.926 1.00 78.88 126 SER A O 1
ATOM 997 N N . PRO A 1 127 ? -11.519 -9.434 0.193 1.00 81.25 127 PRO A N 1
ATOM 998 C CA . PRO A 1 127 ? -11.393 -8.383 -0.821 1.00 81.25 127 PRO A CA 1
ATOM 999 C C . PRO A 1 127 ? -9.940 -7.944 -1.063 1.00 81.25 127 PRO A C 1
ATOM 1001 O O . PRO A 1 127 ? -9.634 -7.373 -2.112 1.00 81.25 127 PRO A O 1
ATOM 1004 N N . TYR A 1 128 ? -9.042 -8.228 -0.115 1.00 86.25 128 TYR A N 1
ATOM 1005 C CA . TYR A 1 128 ? -7.642 -7.821 -0.159 1.00 86.25 128 TYR A CA 1
ATOM 1006 C C . TYR A 1 128 ? -6.717 -9.046 -0.030 1.00 86.25 128 TYR A C 1
ATOM 1008 O O . TYR A 1 128 ? -6.176 -9.321 1.050 1.00 86.25 128 TYR A O 1
ATOM 1016 N N . PRO A 1 129 ? -6.504 -9.808 -1.122 1.00 87.88 129 PRO A N 1
ATOM 1017 C CA . PRO A 1 129 ? -5.579 -10.938 -1.122 1.00 87.88 129 PRO A CA 1
ATOM 1018 C C . PRO A 1 129 ? -4.132 -10.467 -0.896 1.00 87.88 129 PRO A C 1
ATOM 1020 O O . PRO A 1 129 ? -3.817 -9.305 -1.174 1.00 87.88 129 PRO A O 1
ATOM 1023 N N . PRO A 1 130 ? -3.234 -11.329 -0.385 1.00 88.31 130 PRO A N 1
ATOM 1024 C CA . PRO A 1 130 ? -1.814 -11.001 -0.309 1.00 88.31 130 PRO A CA 1
ATOM 1025 C C . PRO A 1 130 ? -1.268 -10.753 -1.718 1.00 88.31 130 PRO A C 1
ATOM 1027 O O . PRO A 1 130 ? -1.622 -11.470 -2.650 1.00 88.31 130 PRO A O 1
ATOM 1030 N N . LEU A 1 131 ? -0.415 -9.740 -1.867 1.00 87.75 131 LEU A N 1
ATOM 1031 C CA . LEU A 1 131 ? 0.140 -9.374 -3.165 1.00 87.75 131 LEU A CA 1
ATOM 1032 C C . LEU A 1 131 ? 1.613 -9.760 -3.229 1.00 87.75 131 LEU A C 1
ATOM 1034 O O . LEU A 1 131 ? 2.412 -9.322 -2.394 1.00 87.75 131 LEU A O 1
ATOM 1038 N N . GLN A 1 132 ? 1.973 -10.548 -4.236 1.00 88.31 132 GLN A N 1
ATOM 1039 C CA . GLN A 1 132 ? 3.346 -10.938 -4.515 1.00 88.31 132 GLN A CA 1
ATOM 1040 C C . GLN A 1 132 ? 3.871 -10.247 -5.785 1.00 88.31 132 GLN A C 1
ATOM 1042 O O . GLN A 1 132 ? 3.097 -9.847 -6.662 1.00 88.31 132 GLN A O 1
ATOM 1047 N N . PRO A 1 133 ? 5.196 -10.057 -5.917 1.00 83.75 133 PRO A N 1
ATOM 1048 C CA . PRO A 1 133 ? 5.804 -9.552 -7.149 1.00 83.75 133 PRO A CA 1
ATOM 1049 C C . PRO A 1 133 ? 5.386 -10.328 -8.405 1.00 83.75 133 PRO A C 1
ATOM 1051 O O . PRO A 1 133 ? 5.209 -9.728 -9.468 1.00 83.75 133 PRO A O 1
ATOM 1054 N N . GLU A 1 134 ? 5.187 -11.636 -8.277 1.00 84.62 134 GLU A N 1
ATOM 1055 C CA . GLU A 1 134 ? 4.796 -12.572 -9.330 1.00 84.62 134 GLU A CA 1
ATOM 1056 C C . GLU A 1 134 ? 3.416 -12.232 -9.921 1.00 84.62 134 GLU A C 1
ATOM 1058 O O . GLU A 1 134 ? 3.229 -12.315 -11.137 1.00 84.62 134 GLU A O 1
ATOM 1063 N N . ASP A 1 135 ? 2.496 -11.710 -9.104 1.00 82.25 135 ASP A N 1
ATOM 1064 C CA . ASP A 1 135 ? 1.130 -11.339 -9.511 1.00 82.25 135 ASP A CA 1
ATOM 1065 C C . ASP A 1 135 ? 1.086 -10.119 -10.442 1.00 82.25 135 ASP A C 1
ATOM 1067 O O . ASP A 1 135 ? 0.075 -9.818 -11.079 1.00 82.25 135 ASP A O 1
ATOM 1071 N N . THR A 1 136 ? 2.190 -9.376 -10.532 1.00 81.31 136 THR A N 1
ATOM 1072 C CA . THR A 1 136 ? 2.274 -8.169 -11.367 1.00 81.31 136 THR A CA 1
ATOM 1073 C C . THR A 1 136 ? 2.675 -8.452 -12.809 1.00 81.31 136 THR A C 1
ATOM 1075 O O . THR A 1 136 ? 2.665 -7.543 -13.648 1.00 81.31 136 THR A O 1
ATOM 1078 N N . HIS A 1 137 ? 3.036 -9.699 -13.117 1.00 74.81 137 HIS A N 1
ATOM 1079 C CA . HIS A 1 137 ? 3.430 -10.089 -14.458 1.00 74.81 137 HIS A CA 1
ATOM 1080 C C . HIS A 1 137 ? 2.206 -10.215 -15.360 1.00 74.81 137 HIS A C 1
ATOM 1082 O O . HIS A 1 137 ? 1.252 -10.943 -15.092 1.00 74.81 137 HIS A O 1
ATOM 1088 N N . ARG A 1 138 ? 2.244 -9.510 -16.493 1.00 68.31 138 ARG A N 1
ATOM 1089 C CA . ARG A 1 138 ? 1.231 -9.681 -17.528 1.00 68.31 138 ARG A CA 1
ATOM 1090 C C . ARG A 1 138 ? 1.429 -11.051 -18.171 1.00 68.31 138 ARG A C 1
ATOM 1092 O O . ARG A 1 138 ? 2.477 -11.294 -18.768 1.00 68.31 138 ARG A O 1
ATOM 1099 N N . LEU A 1 139 ? 0.418 -11.914 -18.071 1.00 65.50 139 LEU A N 1
ATOM 1100 C CA . LEU A 1 139 ? 0.414 -13.196 -18.773 1.00 65.50 139 LEU A CA 1
ATOM 1101 C C . LEU A 1 139 ? 0.641 -12.968 -20.279 1.00 65.50 139 LEU A C 1
ATOM 1103 O O . LEU A 1 139 ? 0.085 -12.011 -20.838 1.00 65.50 139 LEU A O 1
ATOM 1107 N N . PRO A 1 140 ? 1.442 -13.817 -20.946 1.00 58.94 140 PRO A N 1
ATOM 1108 C CA . PRO A 1 140 ? 1.603 -13.741 -22.388 1.00 58.94 140 PRO A CA 1
ATOM 1109 C C . PRO A 1 140 ? 0.235 -13.930 -23.043 1.00 58.94 140 PRO A C 1
ATOM 1111 O O . PRO A 1 140 ? -0.451 -14.921 -22.800 1.00 58.94 140 PRO A O 1
ATOM 1114 N N . VAL A 1 141 ? -0.169 -12.965 -23.869 1.00 61.00 141 VAL A N 1
ATOM 1115 C CA . VAL A 1 141 ? -1.475 -12.985 -24.550 1.00 61.00 141 VAL A CA 1
ATOM 1116 C C . VAL A 1 141 ? -1.542 -14.122 -25.588 1.00 61.00 141 VAL A C 1
ATOM 1118 O O . VAL A 1 141 ? -2.630 -14.542 -25.966 1.00 61.00 141 VAL A O 1
ATOM 1121 N N . ASP A 1 142 ? -0.386 -14.666 -25.986 1.00 59.16 142 ASP A N 1
ATOM 1122 C CA . ASP A 1 142 ? -0.244 -15.723 -26.995 1.00 59.16 142 ASP A CA 1
ATOM 1123 C C . ASP A 1 142 ? -0.431 -17.154 -26.459 1.00 59.16 142 ASP A C 1
ATOM 1125 O O . ASP A 1 142 ? -0.390 -18.114 -27.232 1.00 59.16 142 ASP A O 1
ATOM 1129 N N . ILE A 1 143 ? -0.665 -17.340 -25.154 1.00 56.69 143 ILE A N 1
ATOM 1130 C CA . ILE A 1 143 ? -1.030 -18.661 -24.631 1.00 56.69 143 ILE A CA 1
ATOM 1131 C C . ILE A 1 143 ? -2.505 -18.893 -24.968 1.00 56.69 143 ILE A C 1
ATOM 1133 O O . ILE A 1 143 ? -3.402 -18.380 -24.295 1.00 56.69 143 ILE A O 1
ATOM 1137 N N . LYS A 1 144 ? -2.766 -19.668 -26.030 1.00 43.84 144 LYS A N 1
ATOM 1138 C CA . LYS A 1 144 ? -4.098 -20.234 -26.286 1.00 43.84 144 LYS A CA 1
ATOM 1139 C C . LYS A 1 144 ? -4.556 -20.936 -25.009 1.00 43.84 144 LYS A C 1
ATOM 1141 O O . LYS A 1 144 ? -3.879 -21.853 -24.551 1.00 43.84 144 LYS A O 1
ATOM 1146 N N . ARG A 1 145 ? -5.686 -20.500 -24.443 1.00 57.75 145 ARG A N 1
ATOM 1147 C CA . ARG A 1 145 ? -6.382 -21.254 -23.393 1.00 57.75 145 ARG A CA 1
ATOM 1148 C C . ARG A 1 145 ? -6.636 -22.659 -23.953 1.00 57.75 145 ARG A C 1
ATOM 1150 O O . ARG A 1 145 ? -7.326 -22.766 -24.967 1.00 57.75 145 ARG A O 1
ATOM 1157 N N . GLN A 1 146 ? -5.982 -23.667 -23.377 1.00 47.38 146 GLN A N 1
ATOM 1158 C CA . GLN A 1 146 ? -6.330 -25.071 -23.595 1.00 47.38 146 GLN A CA 1
ATOM 1159 C C . GLN A 1 146 ? -7.584 -25.405 -22.798 1.00 47.38 146 GLN A C 1
ATOM 1161 O O . GLN A 1 146 ? -7.741 -24.820 -21.701 1.00 47.38 146 GLN A O 1
#

Radius of gyration: 21.3 Å; chains: 1; bounding box: 40×35×61 Å

Organism: Dendrothele bispora (strain CBS 962.96) (NCBI:txid1314807)